Protein AF-A0A094J583-F1 (afdb_monomer_lite)

Structure (mmCIF, N/CA/C/O backbone):
data_AF-A0A094J583-F1
#
_entry.id   AF-A0A094J583-F1
#
loop_
_atom_site.group_PDB
_atom_site.id
_atom_site.type_symbol
_atom_site.label_atom_id
_atom_site.label_alt_id
_atom_site.label_comp_id
_atom_site.label_asym_id
_atom_site.label_entity_id
_atom_site.label_seq_id
_atom_site.pdbx_PDB_ins_code
_atom_site.Cartn_x
_atom_site.Cartn_y
_atom_site.Cartn_z
_atom_site.occupancy
_atom_site.B_iso_or_equiv
_atom_site.auth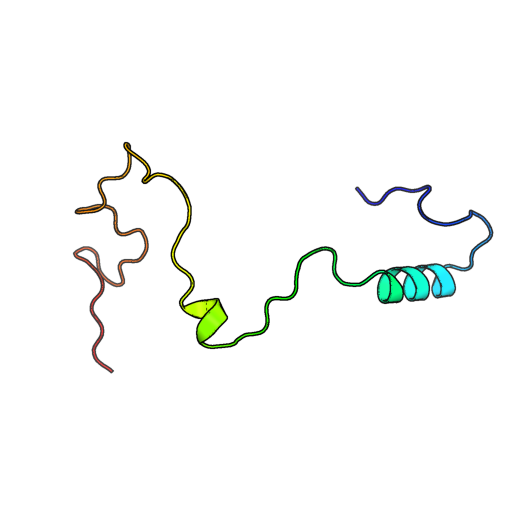_seq_id
_atom_site.auth_comp_id
_atom_site.auth_asym_id
_atom_site.auth_atom_id
_atom_site.pdbx_PDB_model_num
ATOM 1 N N . MET A 1 1 ? 1.886 16.162 20.233 1.00 48.81 1 MET A N 1
ATOM 2 C CA . MET A 1 1 ? 1.540 16.319 21.662 1.00 48.81 1 MET A CA 1
ATOM 3 C C . MET A 1 1 ? 0.037 16.509 21.710 1.00 48.81 1 MET A C 1
ATOM 5 O O . MET A 1 1 ? -0.444 17.286 20.903 1.00 48.81 1 MET A O 1
ATOM 9 N N . ALA A 1 2 ? -0.702 15.750 22.521 1.00 61.06 2 ALA A N 1
ATOM 10 C CA . A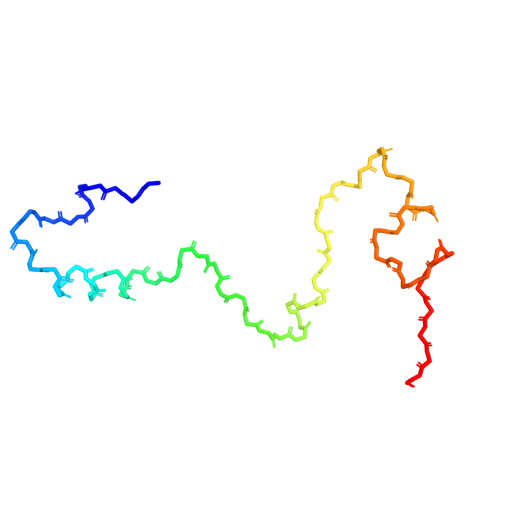LA A 1 2 ? -2.149 15.947 22.628 1.00 61.06 2 ALA A CA 1
ATOM 11 C C . ALA A 1 2 ? -2.431 17.337 23.221 1.00 61.06 2 ALA A C 1
ATOM 13 O O . ALA A 1 2 ? -1.776 17.718 24.193 1.00 61.06 2 ALA A O 1
ATOM 14 N N . ASP A 1 3 ? -3.369 18.082 22.638 1.00 67.88 3 ASP A N 1
ATOM 15 C CA . ASP A 1 3 ? -3.733 19.411 23.127 1.00 67.88 3 ASP A CA 1
ATOM 16 C C . ASP A 1 3 ? -4.375 19.305 24.514 1.00 67.88 3 ASP A C 1
ATOM 18 O O . ASP A 1 3 ? -5.441 18.714 24.690 1.00 67.88 3 ASP A O 1
ATOM 22 N N . LEU A 1 4 ? -3.717 19.896 25.514 1.00 63.25 4 LEU A N 1
ATOM 23 C CA . LEU A 1 4 ? -4.148 19.863 26.917 1.00 63.25 4 LEU A CA 1
ATOM 24 C C . LEU A 1 4 ? -5.488 20.588 27.153 1.00 63.25 4 LEU A C 1
ATOM 26 O O . LEU A 1 4 ? -6.145 20.330 28.155 1.00 63.25 4 LEU A O 1
ATOM 30 N N . ASN A 1 5 ? -5.908 21.441 26.212 1.00 74.38 5 ASN A N 1
ATOM 31 C CA . ASN A 1 5 ? -7.170 22.188 26.249 1.00 74.38 5 ASN A CA 1
ATOM 32 C C . ASN A 1 5 ? -8.308 21.512 25.459 1.00 74.38 5 ASN A C 1
ATOM 34 O O . ASN A 1 5 ? -9.373 22.104 25.305 1.00 74.38 5 ASN A O 1
ATOM 38 N N . ALA A 1 6 ? -8.103 20.301 24.927 1.00 73.31 6 ALA A N 1
ATOM 39 C CA . ALA A 1 6 ? -9.109 19.616 24.107 1.00 73.31 6 ALA A CA 1
ATOM 40 C C . ALA A 1 6 ? -10.356 19.172 24.899 1.00 73.31 6 ALA A C 1
ATOM 42 O O . ALA A 1 6 ? -11.394 18.895 24.300 1.00 73.31 6 ALA A O 1
ATOM 43 N N . TYR A 1 7 ? -10.267 19.111 26.231 1.00 73.56 7 TYR A N 1
ATOM 44 C CA . TYR A 1 7 ? -11.367 18.725 27.114 1.00 73.56 7 TYR A CA 1
ATOM 45 C C . TYR A 1 7 ? -11.503 19.722 28.273 1.00 73.56 7 TYR A C 1
ATOM 47 O O . TYR A 1 7 ? -10.492 20.250 28.741 1.00 73.56 7 TYR A O 1
ATOM 55 N N . PRO A 1 8 ? -12.729 19.991 28.752 1.00 81.38 8 PRO A N 1
ATOM 56 C CA . PRO A 1 8 ? -12.946 20.888 29.882 1.00 81.38 8 PRO A CA 1
ATOM 57 C C . PRO A 1 8 ? -12.309 20.333 31.166 1.00 81.38 8 PRO A C 1
ATOM 59 O O . PRO A 1 8 ? -12.339 19.128 31.410 1.00 81.38 8 PRO A O 1
ATOM 62 N N . ALA A 1 9 ? -11.753 21.226 31.992 1.00 76.44 9 ALA A N 1
ATOM 63 C CA . ALA A 1 9 ? -10.963 20.875 33.177 1.00 76.44 9 ALA A CA 1
ATOM 64 C C . ALA A 1 9 ? -11.737 20.056 34.230 1.00 76.44 9 ALA A C 1
ATOM 66 O O . ALA A 1 9 ? -11.140 19.248 34.935 1.00 76.44 9 ALA A O 1
ATOM 67 N N . ASP A 1 10 ? -13.062 20.216 34.288 1.00 82.31 10 ASP A N 1
ATOM 68 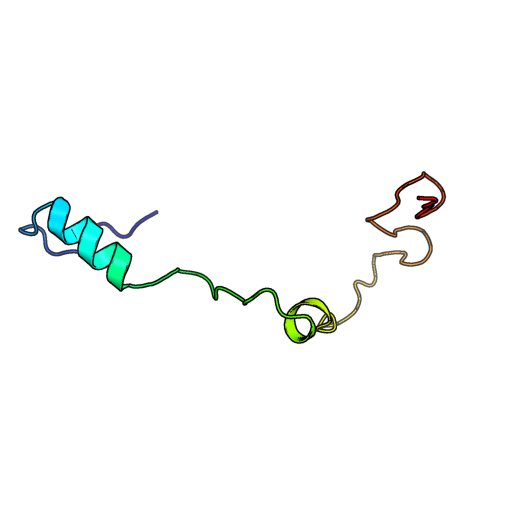C CA . ASP A 1 10 ? -13.934 19.531 35.253 1.00 82.31 10 ASP A CA 1
ATOM 69 C C . ASP A 1 10 ? -14.391 18.133 34.782 1.00 82.31 10 ASP A C 1
ATOM 71 O O . ASP A 1 10 ? -15.154 17.446 35.466 1.00 82.31 10 ASP A O 1
ATOM 75 N N . MET A 1 11 ? -13.962 17.685 33.596 1.00 80.50 11 MET A N 1
ATOM 76 C CA . MET A 1 11 ? -14.384 16.406 33.026 1.00 80.50 11 MET A CA 1
ATOM 77 C C . MET A 1 11 ? -13.631 15.234 33.666 1.00 80.50 11 MET A C 1
ATOM 79 O O . MET A 1 11 ? -12.405 15.157 33.617 1.00 80.50 11 MET A O 1
ATOM 83 N N . ALA A 1 12 ? -14.371 14.265 34.213 1.00 84.19 12 ALA A N 1
ATOM 84 C CA . ALA A 1 12 ? -13.782 13.037 34.741 1.00 84.19 12 ALA A CA 1
ATOM 85 C C . ALA A 1 12 ? -12.971 12.293 33.654 1.00 84.19 12 ALA A C 1
ATOM 87 O O . ALA A 1 12 ? -13.412 12.219 32.503 1.00 84.19 12 ALA A O 1
ATOM 88 N N . PRO A 1 13 ? -11.831 11.662 33.996 1.00 78.06 13 PRO A N 1
ATOM 89 C CA . PRO A 1 13 ? -10.942 11.018 33.022 1.00 78.06 13 PRO A CA 1
ATOM 90 C C . PRO A 1 13 ? -11.601 9.865 32.247 1.00 78.06 13 PRO A C 1
ATOM 92 O O . PRO A 1 13 ? -11.202 9.546 31.134 1.00 78.06 13 PRO A O 1
ATOM 95 N N . GLN A 1 14 ? -12.643 9.243 32.799 1.00 80.00 14 GLN A N 1
ATOM 96 C CA . GLN A 1 14 ? -13.435 8.239 32.079 1.00 80.00 14 GLN A CA 1
ATOM 97 C C . GLN A 1 14 ? -14.224 8.868 30.922 1.00 80.00 14 GLN A C 1
ATOM 99 O O . GLN A 1 14 ? -14.299 8.304 29.833 1.00 80.00 14 GLN A O 1
ATOM 104 N N . ASN A 1 15 ? -14.752 10.074 31.129 1.00 80.69 15 ASN A N 1
ATOM 105 C CA . ASN A 1 15 ? -15.530 10.791 30.126 1.00 80.69 15 ASN A CA 1
ATOM 106 C C . ASN A 1 15 ? -14.635 11.318 28.993 1.00 80.69 15 ASN A C 1
ATOM 108 O O . ASN A 1 15 ? -15.064 11.345 27.841 1.00 80.69 15 ASN A O 1
ATOM 112 N N . THR A 1 16 ? -13.379 11.675 29.287 1.00 74.81 16 THR A N 1
ATOM 113 C CA . THR A 1 16 ? -12.414 12.091 28.253 1.00 74.81 16 THR A CA 1
ATOM 114 C C . THR A 1 16 ? -12.005 10.925 27.348 1.00 74.81 16 THR A C 1
ATOM 116 O O . THR A 1 16 ? -11.859 11.109 26.139 1.00 74.81 16 THR A O 1
ATOM 119 N N . LEU A 1 17 ? -11.895 9.705 27.892 1.00 75.94 17 LEU A N 1
ATOM 120 C CA . LEU A 1 17 ? -11.674 8.493 27.094 1.00 75.94 17 LEU A CA 1
ATOM 121 C C . LEU A 1 17 ? -12.849 8.206 26.153 1.00 75.94 17 LEU A C 1
ATOM 123 O O . LEU A 1 17 ? -12.631 7.914 24.979 1.00 75.94 17 LEU A O 1
ATOM 127 N N . ILE A 1 18 ? -14.083 8.346 26.645 1.00 81.31 18 ILE A N 1
ATOM 128 C CA . ILE A 1 18 ? -15.296 8.176 25.832 1.00 81.31 18 ILE A CA 1
ATOM 129 C C . ILE A 1 18 ? -15.327 9.205 24.697 1.00 81.31 18 ILE A C 1
ATOM 131 O O . ILE A 1 18 ? -15.542 8.841 23.543 1.00 81.31 18 ILE A O 1
ATOM 135 N N . ALA A 1 19 ? -15.056 10.477 24.993 1.00 78.25 19 ALA A N 1
ATOM 136 C CA . ALA A 1 19 ? -15.059 11.538 23.988 1.00 78.25 19 ALA A CA 1
ATOM 137 C C . ALA A 1 19 ? -13.993 11.324 22.895 1.00 78.25 19 ALA A C 1
ATOM 139 O O . ALA A 1 19 ? -14.290 11.510 21.715 1.00 78.25 19 ALA A O 1
ATOM 140 N N . ARG A 1 20 ? -12.798 10.834 23.258 1.00 73.12 20 ARG A N 1
ATOM 141 C CA . ARG A 1 20 ? -11.759 10.437 22.290 1.00 73.12 20 ARG A CA 1
ATOM 142 C C . ARG A 1 20 ? -12.180 9.249 21.422 1.00 73.12 20 ARG A C 1
ATOM 144 O O . ARG A 1 20 ? -11.805 9.162 20.260 1.00 73.12 20 ARG A O 1
ATOM 151 N N . GLN A 1 21 ? -12.937 8.305 21.969 1.00 75.56 21 GLN A N 1
ATOM 152 C CA . GLN A 1 21 ? -13.420 7.170 21.185 1.00 75.56 21 GLN A CA 1
ATOM 153 C C . GLN A 1 21 ? -14.528 7.584 20.204 1.00 75.56 21 GLN A C 1
ATOM 155 O O . GLN A 1 21 ? -14.611 7.035 19.106 1.00 75.56 21 GLN A O 1
ATOM 160 N N . LEU A 1 22 ? -15.335 8.588 20.566 1.00 75.94 22 LEU A N 1
ATOM 161 C CA . LEU A 1 22 ? -16.355 9.178 19.693 1.00 75.94 22 LEU A CA 1
ATOM 162 C C . LEU A 1 22 ? -15.770 10.071 18.590 1.00 75.94 22 LEU A C 1
ATOM 164 O O . LEU A 1 22 ? -16.375 10.164 17.525 1.00 75.94 22 LEU A O 1
ATOM 168 N N . SER A 1 23 ? -14.608 10.702 18.805 1.00 73.12 23 SER A N 1
ATOM 169 C CA . SER A 1 23 ? -13.970 11.566 17.797 1.00 73.12 23 SER A CA 1
ATOM 170 C C . SER A 1 23 ? -13.456 10.813 16.561 1.00 73.12 23 SER A C 1
ATOM 172 O O . SER A 1 23 ? -13.047 11.447 15.593 1.00 73.12 23 SER A O 1
ATOM 174 N N . GLY A 1 24 ? -13.529 9.478 16.559 1.00 67.25 24 GLY A N 1
ATOM 175 C CA . GLY A 1 24 ? -13.125 8.645 15.434 1.00 67.25 24 GLY A CA 1
ATOM 176 C C . GLY A 1 24 ? -11.603 8.574 15.257 1.00 67.25 24 GLY A C 1
ATOM 177 O O . GLY A 1 24 ? -10.846 9.209 15.990 1.00 67.25 24 GLY A O 1
ATOM 178 N N . PRO A 1 25 ? -11.126 7.739 14.323 1.00 68.31 25 PRO A N 1
ATOM 179 C CA . PRO A 1 25 ? -9.702 7.610 14.045 1.00 68.31 25 PRO A CA 1
ATOM 180 C C . PRO A 1 25 ? -9.154 8.871 13.358 1.00 68.31 25 PRO A C 1
ATOM 182 O O . PRO A 1 25 ? -9.718 9.338 12.372 1.00 68.31 25 PRO A O 1
ATOM 185 N N . ASP A 1 26 ? -7.995 9.355 13.819 1.00 66.19 26 ASP A N 1
ATOM 186 C CA . ASP A 1 26 ? -7.285 10.524 13.253 1.00 66.19 26 ASP A CA 1
ATOM 187 C C . ASP A 1 26 ? -6.843 10.338 11.787 1.00 66.19 26 ASP A C 1
ATOM 189 O O . ASP A 1 26 ? -6.380 11.269 11.129 1.00 66.19 26 ASP A O 1
ATOM 193 N N . HIS A 1 27 ? -6.947 9.116 11.267 1.00 70.88 27 HIS A N 1
ATOM 194 C CA . HIS A 1 27 ? -6.606 8.753 9.902 1.00 70.88 27 HIS A CA 1
ATOM 195 C C . HIS A 1 27 ? -7.771 8.011 9.255 1.00 70.88 27 HIS A C 1
ATOM 197 O O . HIS A 1 27 ? -8.484 7.240 9.899 1.00 70.88 27 HIS A O 1
ATOM 203 N N . ALA A 1 28 ? -7.938 8.216 7.949 1.00 70.81 28 ALA A N 1
ATOM 204 C CA . ALA A 1 28 ? -8.927 7.486 7.178 1.00 70.81 28 ALA A CA 1
ATOM 205 C C . ALA A 1 28 ? -8.625 5.982 7.254 1.00 70.81 28 ALA A C 1
ATOM 207 O O . ALA A 1 28 ? -7.615 5.510 6.726 1.00 70.81 28 ALA A O 1
ATOM 208 N N . VAL A 1 29 ? -9.509 5.226 7.907 1.00 69.62 29 VAL A N 1
ATOM 209 C CA . VAL A 1 29 ? -9.479 3.764 7.881 1.00 69.62 29 VAL A CA 1
ATOM 210 C C . VAL A 1 29 ? -9.940 3.345 6.494 1.00 69.62 29 VAL A C 1
ATOM 212 O O . VAL A 1 29 ? -11.132 3.318 6.196 1.00 69.62 29 VAL A O 1
ATOM 215 N N . VAL A 1 30 ? -8.980 3.088 5.611 1.00 71.56 30 VAL A N 1
ATOM 216 C CA . VAL A 1 30 ? -9.266 2.600 4.264 1.00 71.56 30 VAL A CA 1
ATOM 217 C C . VAL A 1 30 ? -9.613 1.115 4.383 1.00 71.56 30 VAL A C 1
ATOM 219 O O . VAL A 1 30 ? -8.761 0.337 4.820 1.00 71.56 30 VAL A O 1
ATOM 222 N N . PRO A 1 31 ? -10.839 0.691 4.026 1.00 79.56 31 PRO A N 1
ATOM 223 C CA . PRO A 1 31 ? -11.194 -0.717 4.083 1.00 79.56 31 PRO A CA 1
ATOM 224 C C . PRO A 1 31 ? -10.321 -1.514 3.111 1.00 79.56 31 PRO A C 1
ATOM 226 O O . PRO A 1 31 ? -10.039 -1.054 2.000 1.00 79.56 31 PRO A O 1
ATOM 229 N N . TYR A 1 32 ? -9.919 -2.718 3.522 1.00 77.81 32 TYR A N 1
ATOM 230 C CA . TYR A 1 32 ? -9.159 -3.658 2.697 1.00 77.81 32 TYR A CA 1
ATOM 231 C C . TYR A 1 32 ? -10.048 -4.246 1.589 1.00 77.81 32 TYR A C 1
ATOM 233 O O . TYR A 1 32 ? -10.459 -5.402 1.647 1.00 77.81 32 TYR A O 1
ATOM 241 N N . SER A 1 33 ? -10.376 -3.430 0.588 1.00 84.44 33 SER A N 1
ATOM 242 C CA . SER A 1 33 ? -11.028 -3.852 -0.650 1.00 84.44 33 SER A CA 1
ATOM 243 C C . SER A 1 33 ? -10.009 -3.914 -1.785 1.00 84.44 33 SER A C 1
ATOM 245 O O . SER A 1 33 ? -9.020 -3.173 -1.793 1.00 84.44 33 SER A O 1
ATOM 247 N N . ALA 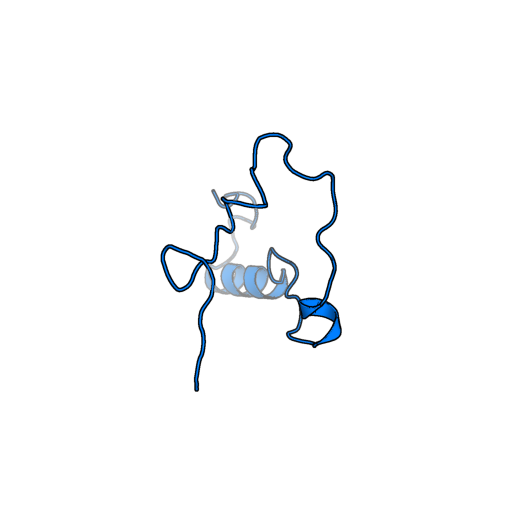A 1 34 ? -10.259 -4.784 -2.767 1.00 83.50 34 ALA A N 1
ATOM 248 C CA . ALA A 1 34 ? -9.405 -4.912 -3.947 1.00 83.50 34 ALA A CA 1
ATOM 249 C C . ALA A 1 34 ? -9.212 -3.559 -4.657 1.00 83.50 34 ALA A C 1
ATOM 251 O O . ALA A 1 34 ? -8.091 -3.192 -4.995 1.00 83.50 34 ALA A O 1
ATOM 252 N N . GLU A 1 35 ? -10.289 -2.779 -4.771 1.00 85.19 35 GLU A N 1
ATOM 253 C CA . GLU A 1 35 ? -10.315 -1.443 -5.379 1.00 85.19 35 GLU A CA 1
ATOM 254 C C . GLU A 1 35 ? -9.404 -0.437 -4.665 1.00 85.19 35 GLU A C 1
ATOM 256 O O . GLU A 1 35 ? -8.824 0.444 -5.298 1.00 85.19 35 GLU A O 1
ATOM 261 N N . ASN A 1 36 ? -9.270 -0.554 -3.341 1.00 81.06 36 ASN A N 1
ATOM 262 C CA . ASN A 1 36 ? -8.415 0.328 -2.553 1.00 81.06 36 ASN A CA 1
ATOM 263 C C . ASN A 1 36 ? -6.940 -0.072 -2.642 1.00 81.06 36 ASN A C 1
ATOM 265 O O . ASN A 1 36 ? -6.074 0.803 -2.668 1.00 81.06 36 ASN A O 1
ATOM 269 N N . LEU A 1 37 ? -6.657 -1.373 -2.721 1.00 80.62 37 LEU A N 1
ATOM 270 C CA . LEU A 1 37 ? -5.304 -1.921 -2.854 1.00 80.62 37 LEU A CA 1
ATOM 271 C C . LEU A 1 37 ? -4.710 -1.682 -4.250 1.00 80.62 37 LEU A C 1
ATOM 273 O O . LEU A 1 37 ? -3.498 -1.519 -4.374 1.00 80.62 37 LEU A O 1
ATOM 277 N N . SER A 1 38 ? -5.546 -1.634 -5.290 1.00 86.12 38 SER A N 1
ATOM 278 C CA . SER A 1 38 ? -5.115 -1.452 -6.681 1.00 86.12 38 SER A CA 1
ATOM 279 C C . SER A 1 38 ? -5.009 0.013 -7.122 1.00 86.12 38 SER A C 1
ATOM 281 O O . SER A 1 38 ? -4.870 0.280 -8.317 1.00 86.12 38 SER A O 1
ATOM 283 N N . ARG A 1 39 ? -5.122 0.982 -6.202 1.00 85.19 39 ARG A N 1
ATOM 284 C CA . ARG A 1 39 ? -5.075 2.407 -6.560 1.00 85.19 39 ARG A CA 1
ATOM 285 C C . ARG A 1 39 ? -3.696 2.784 -7.116 1.00 85.19 39 ARG A C 1
ATOM 287 O O . ARG A 1 39 ? -2.683 2.455 -6.495 1.00 85.19 39 ARG A O 1
ATOM 294 N N . PRO A 1 40 ? -3.633 3.508 -8.249 1.00 85.44 40 PRO A N 1
ATOM 295 C CA . PRO A 1 40 ? -2.361 3.935 -8.813 1.00 85.44 40 PRO A CA 1
ATOM 296 C C . PRO A 1 40 ? -1.676 4.953 -7.900 1.00 85.44 40 PRO A C 1
ATOM 298 O O . PRO A 1 40 ? -2.330 5.794 -7.276 1.00 85.44 40 PRO A O 1
ATOM 301 N N . SER A 1 41 ? -0.343 4.899 -7.863 1.00 83.25 41 SER A N 1
ATOM 302 C CA . SER A 1 41 ? 0.461 5.935 -7.217 1.00 83.25 41 SER A CA 1
ATOM 303 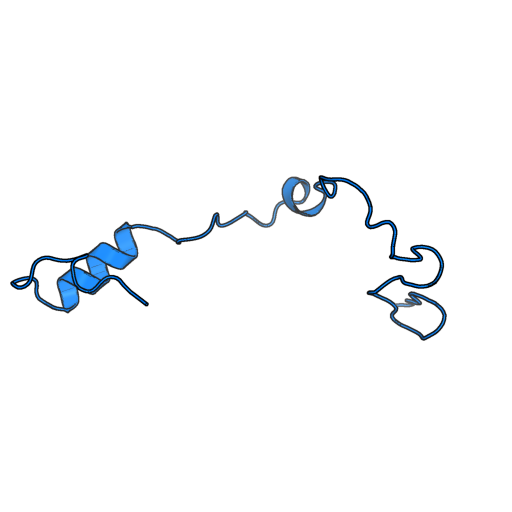C C . SER A 1 41 ? 0.230 7.263 -7.932 1.00 83.25 41 SER A C 1
ATOM 305 O O . SER A 1 41 ? 0.398 7.355 -9.145 1.00 83.25 41 SER A O 1
ATOM 307 N N . GLN A 1 42 ? -0.151 8.285 -7.175 1.00 86.50 42 GLN A N 1
ATOM 308 C CA . GLN A 1 42 ? -0.382 9.630 -7.692 1.00 86.50 42 GLN A CA 1
ATOM 309 C C . GLN A 1 42 ? 0.874 10.489 -7.509 1.00 86.50 42 GLN A C 1
ATOM 311 O O . GLN A 1 42 ? 1.558 10.376 -6.491 1.00 86.50 42 GLN A O 1
ATOM 316 N N . GLY A 1 43 ? 1.148 11.370 -8.473 1.00 87.88 43 GLY A N 1
ATOM 317 C CA . GLY A 1 43 ? 2.257 12.328 -8.432 1.00 87.88 43 GLY A CA 1
ATOM 318 C C . GLY A 1 43 ? 3.403 12.020 -9.407 1.00 87.88 43 GLY A C 1
ATOM 319 O O . GLY A 1 43 ? 3.423 10.963 -10.039 1.00 87.88 43 GLY A O 1
ATOM 320 N N . PRO A 1 44 ? 4.349 12.962 -9.571 1.00 88.44 44 PRO A N 1
ATOM 321 C CA . PRO A 1 44 ? 5.479 12.792 -10.476 1.00 88.44 44 PRO A CA 1
ATOM 322 C C . PRO A 1 44 ? 6.439 11.708 -9.977 1.00 88.44 44 PRO A C 1
ATOM 324 O O . PRO A 1 44 ? 6.666 11.553 -8.774 1.00 88.44 44 PRO A O 1
ATOM 327 N N . ALA A 1 45 ? 7.040 10.981 -10.920 1.00 83.31 45 ALA A N 1
ATOM 328 C CA . ALA A 1 45 ? 8.108 10.037 -10.617 1.00 83.31 45 ALA A CA 1
ATOM 329 C C . ALA A 1 45 ? 9.319 10.770 -10.012 1.00 83.31 45 ALA A C 1
ATOM 331 O O . ALA A 1 45 ? 9.616 11.911 -10.369 1.00 83.31 45 ALA A O 1
ATOM 332 N N . ASN A 1 46 ? 10.026 10.114 -9.088 1.00 82.50 46 ASN A N 1
ATOM 333 C CA . ASN A 1 46 ? 11.234 10.680 -8.492 1.00 82.50 46 ASN A CA 1
ATOM 334 C C . ASN A 1 46 ? 12.388 10.630 -9.515 1.00 82.50 46 ASN A C 1
ATOM 336 O O . ASN A 1 46 ? 12.833 9.527 -9.828 1.00 82.50 46 ASN A O 1
ATOM 340 N N . PRO A 1 47 ? 12.928 11.775 -9.977 1.00 86.38 47 PRO A N 1
ATOM 341 C CA . PRO A 1 47 ? 13.954 11.806 -11.022 1.00 86.38 47 PRO A CA 1
ATOM 342 C C . PRO A 1 47 ? 15.328 11.293 -10.561 1.00 86.38 47 PRO A C 1
ATOM 344 O O . PRO A 1 47 ? 16.191 11.039 -11.391 1.00 86.38 47 PRO A O 1
ATOM 347 N N . PHE A 1 48 ? 15.545 11.138 -9.251 1.00 84.94 48 PHE A N 1
ATOM 348 C CA . PHE A 1 48 ? 16.787 10.608 -8.673 1.00 84.94 48 PHE A CA 1
ATOM 349 C C . PHE A 1 48 ? 16.709 9.111 -8.362 1.00 84.94 48 PHE A C 1
ATOM 351 O O . PHE A 1 48 ? 17.635 8.546 -7.777 1.00 84.94 48 PHE A O 1
ATOM 358 N N . LYS A 1 49 ? 15.578 8.467 -8.666 1.00 77.00 49 LYS A N 1
ATOM 359 C CA . LYS A 1 49 ? 15.447 7.021 -8.543 1.00 77.00 49 LYS A CA 1
ATOM 360 C C . LYS A 1 49 ? 15.694 6.366 -9.890 1.00 77.00 49 LYS A C 1
ATOM 362 O O . LYS A 1 49 ? 14.926 6.545 -10.825 1.00 77.00 49 LYS A O 1
ATOM 367 N N . ASP A 1 50 ? 16.709 5.514 -9.926 1.00 74.56 50 ASP A N 1
ATOM 368 C CA . ASP A 1 50 ? 16.909 4.586 -11.032 1.00 74.56 50 ASP A CA 1
ATOM 369 C C . ASP A 1 50 ? 15.893 3.448 -10.928 1.00 74.56 50 ASP A C 1
ATOM 371 O O . ASP A 1 50 ? 16.200 2.406 -10.359 1.00 74.56 50 ASP A O 1
ATOM 375 N N . ASP A 1 51 ? 14.678 3.604 -11.452 1.00 66.56 51 ASP A N 1
ATOM 376 C CA . ASP A 1 51 ? 13.633 2.566 -11.349 1.00 66.56 51 ASP A CA 1
ATOM 377 C C . ASP A 1 51 ? 14.063 1.204 -11.941 1.00 66.56 51 ASP A C 1
ATOM 379 O O . ASP A 1 51 ? 13.598 0.157 -11.492 1.00 66.56 51 ASP A O 1
ATOM 383 N N . VAL A 1 52 ? 15.030 1.198 -12.868 1.00 64.69 52 VAL A N 1
ATOM 384 C CA . VAL A 1 52 ? 15.611 -0.017 -13.471 1.00 64.69 52 VAL A CA 1
ATOM 385 C C . VAL A 1 52 ? 16.475 -0.811 -12.477 1.00 64.69 52 VAL A C 1
ATOM 387 O O . VAL A 1 52 ? 16.445 -2.038 -12.476 1.00 64.69 52 VAL A O 1
ATOM 390 N N . ASN A 1 53 ? 17.224 -0.133 -11.599 1.00 61.91 53 ASN A N 1
ATOM 391 C CA . ASN A 1 53 ? 18.151 -0.766 -10.644 1.00 61.91 53 ASN A CA 1
ATOM 392 C C . ASN A 1 53 ? 17.707 -0.644 -9.178 1.00 61.91 53 ASN A C 1
ATOM 394 O O . ASN A 1 53 ? 18.217 -1.357 -8.309 1.00 61.91 53 ASN A O 1
ATOM 398 N N . SER A 1 54 ? 16.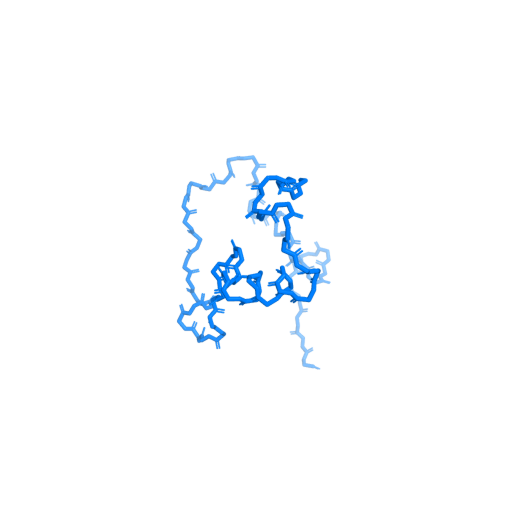743 0.224 -8.893 1.00 61.81 54 SER A N 1
ATOM 399 C CA . SER A 1 54 ? 16.323 0.670 -7.563 1.00 61.81 54 SER A CA 1
ATOM 400 C C . SER A 1 54 ? 14.878 0.275 -7.266 1.00 61.81 54 SER A C 1
ATOM 402 O O . SER A 1 54 ? 14.134 0.993 -6.588 1.00 61.81 54 SER A O 1
ATOM 404 N N . LEU A 1 55 ? 14.469 -0.918 -7.717 1.00 65.06 55 LEU A N 1
ATOM 405 C CA . LEU A 1 55 ? 13.330 -1.594 -7.103 1.00 65.06 55 LEU A CA 1
ATOM 406 C C . LEU A 1 55 ? 13.628 -1.690 -5.601 1.00 65.06 55 LEU A C 1
ATOM 408 O O . LEU A 1 55 ? 14.485 -2.457 -5.183 1.00 65.06 55 LEU A O 1
ATOM 412 N N . LYS A 1 56 ? 12.962 -0.885 -4.765 1.00 63.09 56 LYS A N 1
ATOM 413 C CA . LYS A 1 56 ? 13.180 -0.922 -3.305 1.00 63.09 56 LYS A CA 1
ATOM 414 C C . LYS A 1 56 ? 12.691 -2.226 -2.669 1.00 63.09 56 LYS A C 1
ATOM 416 O O . LYS A 1 56 ? 13.048 -2.525 -1.537 1.00 63.09 56 LYS A O 1
ATOM 421 N N . ARG A 1 57 ? 11.856 -2.983 -3.381 1.00 65.81 57 ARG A N 1
ATOM 422 C CA . ARG A 1 57 ? 11.289 -4.263 -2.953 1.00 65.81 57 ARG A CA 1
ATOM 423 C C . ARG A 1 57 ? 11.836 -5.373 -3.842 1.00 65.81 57 ARG A C 1
ATOM 425 O O . ARG A 1 57 ? 11.147 -5.850 -4.736 1.00 65.81 57 ARG A O 1
ATOM 432 N N . LYS A 1 58 ? 13.101 -5.729 -3.638 1.00 68.31 58 LYS A N 1
ATOM 433 C CA . LYS A 1 58 ? 13.684 -6.932 -4.239 1.00 68.31 58 LYS A CA 1
ATOM 434 C C . LYS A 1 58 ? 13.611 -8.063 -3.218 1.00 68.31 58 LYS A C 1
ATOM 436 O O . LYS A 1 58 ? 13.877 -7.819 -2.046 1.00 68.31 58 LYS A O 1
ATOM 441 N N . ASN A 1 59 ? 13.255 -9.268 -3.655 1.00 71.88 59 ASN A N 1
ATOM 442 C CA . ASN A 1 59 ? 13.363 -10.466 -2.811 1.00 71.88 59 ASN A CA 1
ATOM 443 C C . ASN A 1 59 ? 14.795 -11.028 -2.832 1.00 71.88 59 ASN A C 1
ATOM 445 O O . ASN A 1 59 ? 15.248 -11.650 -1.882 1.00 71.88 59 ASN A O 1
ATOM 449 N N . VAL A 1 60 ? 15.519 -10.780 -3.924 1.00 79.69 60 VAL A N 1
ATOM 450 C CA . VAL A 1 60 ? 16.903 -11.194 -4.165 1.00 79.69 60 VAL A CA 1
ATOM 451 C C . VAL A 1 60 ? 17.708 -10.024 -4.752 1.00 79.69 60 VAL A C 1
ATOM 453 O O . VAL A 1 60 ? 17.126 -9.085 -5.288 1.00 79.69 60 VAL A O 1
ATOM 456 N N . PRO A 1 61 ? 19.049 -10.029 -4.700 1.00 78.00 61 PRO A N 1
ATOM 457 C CA . PRO A 1 61 ? 19.867 -8.883 -5.125 1.00 78.00 61 PRO A CA 1
ATOM 458 C C . PRO A 1 61 ? 19.602 -8.382 -6.559 1.00 78.00 61 PRO A C 1
ATOM 460 O O . PRO A 1 61 ? 19.696 -7.181 -6.830 1.00 78.00 61 PRO A O 1
ATOM 463 N N . THR A 1 62 ? 19.213 -9.282 -7.465 1.00 80.12 62 THR A N 1
ATOM 464 C CA . THR A 1 62 ? 18.896 -8.983 -8.870 1.00 80.12 62 THR A CA 1
ATOM 465 C C . THR A 1 62 ? 17.436 -8.580 -9.115 1.00 80.12 62 THR A C 1
ATOM 467 O O . THR A 1 62 ? 17.130 -8.103 -10.203 1.00 80.12 62 THR A O 1
ATOM 470 N N . GLY A 1 63 ? 16.531 -8.707 -8.136 1.00 75.75 63 GLY A N 1
ATOM 471 C CA . GLY A 1 63 ? 15.105 -8.413 -8.326 1.00 75.75 63 GLY A CA 1
ATOM 472 C C . GLY A 1 63 ? 14.177 -9.203 -7.403 1.00 75.75 63 GLY A C 1
ATOM 473 O O . GLY A 1 63 ? 14.555 -9.643 -6.324 1.00 75.75 63 GLY A O 1
ATOM 474 N N . PHE A 1 64 ? 12.917 -9.365 -7.785 1.00 71.44 64 PHE A N 1
ATOM 475 C CA . PHE A 1 64 ? 11.970 -10.195 -7.041 1.00 71.44 64 PHE A CA 1
ATOM 476 C C . PHE A 1 64 ? 11.912 -11.587 -7.679 1.00 71.44 64 PHE A C 1
ATOM 478 O O . PHE A 1 64 ? 11.542 -11.705 -8.841 1.00 71.44 64 PHE A O 1
ATOM 485 N N . ALA A 1 65 ? 12.299 -12.624 -6.937 1.00 74.69 65 ALA A N 1
ATOM 486 C CA . ALA A 1 65 ? 12.139 -14.018 -7.342 1.00 74.69 65 ALA A CA 1
ATOM 487 C C . ALA A 1 65 ? 11.179 -14.702 -6.364 1.00 74.69 65 ALA A C 1
ATOM 489 O O . ALA A 1 65 ? 11.375 -14.596 -5.156 1.00 74.69 65 ALA A O 1
ATOM 490 N N . GLN A 1 66 ? 10.149 -15.370 -6.877 1.00 76.56 66 GLN A N 1
ATOM 491 C CA . GLN A 1 66 ? 9.164 -16.133 -6.111 1.00 76.56 66 GLN A CA 1
ATOM 492 C C . GLN A 1 66 ? 8.913 -17.452 -6.846 1.00 76.56 66 GLN A C 1
ATOM 494 O O . GLN A 1 66 ? 8.577 -17.438 -8.026 1.00 76.56 66 GLN A O 1
ATOM 499 N N . GLU A 1 67 ? 9.031 -18.564 -6.133 1.00 73.69 67 GLU A N 1
ATOM 500 C CA . GLU A 1 67 ? 8.384 -19.843 -6.433 1.00 73.69 67 GLU A CA 1
ATOM 501 C C . GLU A 1 67 ? 7.811 -20.342 -5.094 1.00 73.69 67 GLU A C 1
ATOM 503 O O . GLU A 1 67 ? 8.330 -19.959 -4.044 1.00 73.69 67 GLU A O 1
ATOM 508 N N . THR A 1 68 ? 6.670 -21.029 -5.147 1.00 56.62 68 THR A N 1
ATOM 509 C CA . THR A 1 68 ? 5.649 -21.131 -4.080 1.00 56.62 68 THR A CA 1
ATOM 510 C C . THR A 1 68 ? 6.156 -21.610 -2.723 1.00 56.62 68 THR A C 1
ATOM 512 O O . THR A 1 68 ? 6.883 -22.623 -2.680 1.00 56.62 68 THR A O 1
#

Secondary structure (DSSP, 8-state):
---TTSS-TTS-HHHHHHHHHHT--SS------HHHHTPPPPS---TT--TTT--S--SBTTB-----

pLDDT: mean 75.26, std 8.21, range [48.81, 88.44]

Foldseek 3Di:
DPPPPPDDPPDDPVVVVVVVVVVDDPDPPDDPDPVSVPDDDDDDDDPPDPPCQPPVDAPDNNRPDDDD

Radius of gyration: 22.27 Å; chains: 1; bounding box: 36×43×49 Å

Sequence (68 aa):
MADLNAYPADMAPQNTLIARQLSGPDHAVVPYSAENLSRPSQGPANPFKDDVNSLKRKNVPTGFAQET